Protein AF-A0A2U2RZX3-F1 (afdb_monomer_lite)

Foldseek 3Di:
DFLVVVVVVCVVCVVPQQFDDQFPPFTKGFDSVQFDDDPRDTFKGKIKGPDWDFQVSQLVNQVRNVVSCVVVVWDWPDADPPLSGQVPDDPPDFHIWTAHPVRQWIKTWHKHDDDRTIMIMIMIGGRVSVVCVVVVD

Secondary structure (DSSP, 8-state):
-BHHHHHHHHHHTHHHHTSB-SSTT--EE--GGGEEEETTEEEEEEEEESS-B-HHHHHHHHHHHHHHHHHTTPEEEEE-TTTT-TTT--TTS--EEEE-TTS-EEEEEEEEEETTEEEEEEEEEEHHHHHHHHTT-

Sequence (137 aa):
MPIDDAKAILNKNSKTLKKLSFGNGTNYSFRNRSFVERDNKLVSINIWSKQNLTLLEATNYLKNTRSHFESQNYKVVYAQENWSNPNLIMKNLPGVRFVDEDKTVLIELYPRGQGTVYNVFVTFYNYDWFIKRASGK

pLDDT: mean 94.0, std 4.49, range [61.97, 98.38]

Radius of gyration: 14.88 Å; chains: 1; bounding box: 33×37×39 Å

Structure (mmCIF, N/CA/C/O backbone):
data_AF-A0A2U2RZX3-F1
#
_entry.id   AF-A0A2U2RZX3-F1
#
loop_
_atom_site.group_PDB
_atom_site.id
_atom_site.type_symbol
_atom_site.label_atom_id
_atom_site.label_alt_id
_atom_site.label_comp_id
_atom_site.label_asym_id
_atom_site.label_entity_id
_atom_site.label_seq_id
_atom_site.pdbx_PDB_ins_code
_atom_site.Cartn_x
_atom_site.Cartn_y
_atom_site.Cartn_z
_atom_site.occupancy
_atom_site.B_iso_or_equiv
_atom_site.auth_seq_id
_atom_site.auth_comp_id
_atom_site.auth_asym_id
_atom_site.auth_atom_id
_atom_site.pdbx_PDB_model_num
ATOM 1 N N . MET A 1 1 ? -14.141 2.194 12.924 1.00 86.56 1 MET A N 1
ATOM 2 C CA . MET A 1 1 ? -14.739 3.528 12.696 1.00 86.56 1 MET A CA 1
ATOM 3 C C . MET A 1 1 ? -15.971 3.363 11.810 1.00 86.56 1 MET A C 1
ATOM 5 O O . MET A 1 1 ? -15.875 2.575 10.869 1.00 86.56 1 MET A O 1
ATOM 9 N N . PRO A 1 2 ? -17.102 4.026 12.105 1.00 94.38 2 PRO A N 1
ATOM 10 C CA . PRO A 1 2 ? -18.232 4.131 11.179 1.00 94.38 2 PRO A CA 1
ATOM 11 C C . PRO A 1 2 ? -17.800 4.691 9.821 1.00 94.38 2 PRO A C 1
ATOM 13 O O . PRO A 1 2 ? -16.910 5.540 9.745 1.00 94.38 2 PRO A O 1
ATOM 16 N N . ILE A 1 3 ? -18.395 4.207 8.733 1.00 94.19 3 ILE A N 1
ATOM 17 C CA . ILE A 1 3 ? -17.971 4.625 7.393 1.00 94.19 3 ILE A CA 1
ATOM 18 C C . ILE A 1 3 ? -18.227 6.117 7.128 1.00 94.19 3 ILE A C 1
ATOM 20 O O . ILE A 1 3 ? -17.438 6.768 6.440 1.00 94.19 3 ILE A O 1
ATOM 24 N N . ASP A 1 4 ? -19.300 6.672 7.687 1.00 95.06 4 ASP A N 1
ATOM 25 C CA . ASP A 1 4 ? -19.683 8.063 7.450 1.00 95.06 4 ASP A CA 1
ATOM 26 C C . ASP A 1 4 ? -18.719 9.039 8.124 1.00 95.06 4 ASP A C 1
ATOM 28 O O . ASP A 1 4 ? -18.336 10.037 7.511 1.00 95.06 4 ASP A O 1
ATOM 32 N N . ASP A 1 5 ? -18.200 8.686 9.302 1.00 96.00 5 ASP A N 1
ATOM 33 C CA . ASP A 1 5 ? -17.129 9.435 9.966 1.00 96.00 5 ASP A CA 1
ATOM 34 C C . ASP A 1 5 ? -15.859 9.452 9.106 1.00 96.00 5 ASP A C 1
ATOM 36 O O . ASP A 1 5 ? -15.242 10.500 8.896 1.00 96.00 5 ASP A O 1
ATOM 40 N N . ALA A 1 6 ? -15.488 8.303 8.530 1.00 94.06 6 ALA A N 1
ATOM 41 C CA . ALA A 1 6 ? -14.330 8.207 7.645 1.00 94.06 6 ALA A CA 1
ATOM 42 C C . ALA A 1 6 ? -14.503 9.072 6.382 1.00 94.06 6 ALA A C 1
ATOM 44 O O . ALA A 1 6 ? -13.588 9.805 5.986 1.00 94.06 6 ALA A O 1
ATOM 45 N N . LYS A 1 7 ? -15.694 9.044 5.768 1.00 94.00 7 LYS A N 1
ATOM 46 C CA . LYS A 1 7 ? -16.042 9.897 4.620 1.00 94.00 7 LYS A CA 1
ATOM 47 C C . LYS A 1 7 ? -16.012 11.382 4.995 1.00 94.00 7 LYS A C 1
ATOM 49 O O . LYS A 1 7 ? -15.489 12.189 4.224 1.00 94.00 7 LYS A O 1
ATOM 54 N N . ALA A 1 8 ? -16.503 11.753 6.177 1.00 94.94 8 ALA A N 1
ATOM 55 C CA . ALA A 1 8 ? -16.459 13.126 6.674 1.00 94.94 8 ALA A CA 1
ATOM 56 C C . ALA A 1 8 ? -15.013 13.629 6.839 1.00 94.94 8 ALA A C 1
ATOM 58 O O . ALA A 1 8 ? -14.693 14.739 6.400 1.00 94.94 8 ALA A O 1
ATOM 59 N N . ILE A 1 9 ? -14.113 12.793 7.373 1.00 93.44 9 ILE A N 1
ATOM 60 C CA . ILE A 1 9 ? -12.676 13.098 7.471 1.00 93.44 9 ILE A CA 1
ATOM 61 C C . ILE A 1 9 ? -12.072 13.335 6.083 1.00 93.44 9 ILE A C 1
ATOM 63 O O . ILE A 1 9 ? -11.347 14.318 5.890 1.00 93.44 9 ILE A O 1
ATOM 67 N N . LEU A 1 10 ? -12.382 12.479 5.102 1.00 92.31 10 LEU A N 1
ATOM 68 C CA . LEU A 1 10 ? -11.882 12.651 3.737 1.00 92.31 10 LEU A CA 1
ATOM 69 C C . LEU A 1 10 ? -12.394 13.947 3.100 1.00 92.31 10 LEU A C 1
ATOM 71 O O . LEU A 1 10 ? -11.618 14.662 2.466 1.00 92.31 10 LEU A O 1
ATOM 75 N N . ASN A 1 11 ? -13.672 14.277 3.285 1.00 91.81 11 ASN A N 1
ATOM 76 C CA . ASN A 1 11 ? -14.261 15.501 2.744 1.00 91.81 11 ASN A CA 1
ATOM 77 C C . ASN A 1 11 ? -13.584 16.751 3.322 1.00 91.81 11 ASN A C 1
ATOM 79 O O . ASN A 1 11 ? -13.154 17.623 2.558 1.00 91.81 11 ASN A O 1
ATOM 83 N N . LYS A 1 12 ? -13.397 16.791 4.648 1.00 94.06 12 LYS A N 1
ATOM 84 C CA . LYS A 1 12 ? -12.731 17.896 5.355 1.00 94.06 12 LYS A CA 1
ATOM 85 C C . LYS A 1 12 ? -11.281 18.095 4.899 1.00 94.06 12 LYS A C 1
ATOM 87 O O . LYS A 1 12 ? -10.831 19.227 4.765 1.00 94.06 12 LYS A O 1
ATOM 92 N N . ASN A 1 13 ? -10.568 17.007 4.600 1.00 91.50 13 ASN A N 1
ATOM 93 C CA . ASN A 1 13 ? -9.140 17.022 4.256 1.00 91.50 13 ASN A CA 1
ATOM 94 C C . ASN A 1 13 ? -8.865 16.761 2.764 1.00 91.50 13 ASN A C 1
ATOM 96 O O . ASN A 1 13 ? -7.758 16.382 2.370 1.00 91.50 13 ASN A O 1
ATOM 100 N N . SER A 1 14 ? -9.872 16.956 1.911 1.00 85.62 14 SER A N 1
ATOM 101 C CA . SER A 1 14 ? -9.857 16.451 0.534 1.00 85.62 14 SER A CA 1
ATOM 102 C C . SER A 1 14 ? -8.724 17.007 -0.333 1.00 85.62 14 SER A C 1
ATOM 104 O O . SER A 1 14 ? -8.244 16.302 -1.219 1.00 85.62 14 SER A O 1
ATOM 106 N N . LYS A 1 15 ? -8.264 18.243 -0.091 1.00 85.25 15 LYS A N 1
ATOM 107 C CA . LYS A 1 15 ? -7.145 18.846 -0.838 1.00 85.25 15 LYS A CA 1
ATOM 108 C C . LYS A 1 15 ? -5.838 18.078 -0.624 1.00 85.25 15 LYS A C 1
ATOM 110 O O . LYS A 1 15 ? -5.145 17.796 -1.599 1.00 85.25 15 LYS A O 1
ATOM 115 N N . THR A 1 16 ? -5.546 17.714 0.623 1.00 85.44 16 THR A N 1
ATOM 116 C CA . THR A 1 16 ? -4.319 17.009 1.015 1.00 85.44 16 THR A CA 1
ATOM 117 C C . THR A 1 16 ? -4.403 15.531 0.648 1.00 85.44 16 THR A C 1
ATOM 119 O O . THR A 1 16 ? -3.527 15.000 -0.026 1.00 85.44 16 THR A O 1
ATOM 122 N N . LEU A 1 17 ? -5.510 14.871 0.994 1.00 85.75 17 LEU A N 1
ATOM 123 C CA . LEU A 1 17 ? -5.648 13.422 0.815 1.00 85.75 17 LEU A CA 1
ATOM 124 C C . LEU A 1 17 ? -5.776 12.997 -0.660 1.00 85.75 17 LEU A C 1
ATOM 126 O O . LEU A 1 17 ? -5.437 11.875 -1.022 1.00 85.75 17 LEU A O 1
ATOM 130 N N . LYS A 1 18 ? -6.186 13.891 -1.570 1.00 83.06 18 LYS A N 1
ATOM 131 C CA . LYS A 1 18 ? -6.220 13.581 -3.013 1.00 83.06 18 LYS A CA 1
ATOM 132 C C . LYS A 1 18 ? -4.834 13.538 -3.678 1.00 83.06 18 LYS A C 1
ATOM 134 O O . LYS A 1 18 ? -4.770 13.161 -4.853 1.00 83.06 18 LYS A O 1
ATOM 139 N N . LYS A 1 19 ? -3.767 13.948 -2.980 1.00 85.25 19 LYS A N 1
ATOM 140 C CA . LYS A 1 19 ? -2.378 13.990 -3.470 1.00 85.25 19 LYS A CA 1
ATOM 141 C C . LYS A 1 19 ? -1.426 13.453 -2.394 1.00 85.25 19 LYS A C 1
ATOM 143 O O . LYS A 1 19 ? -0.717 14.221 -1.752 1.00 85.25 19 LYS A O 1
ATOM 148 N N . LEU A 1 20 ? -1.434 12.140 -2.186 1.00 93.38 20 LEU A N 1
ATOM 149 C CA . LEU A 1 20 ? -0.539 11.491 -1.226 1.00 93.38 20 LEU A CA 1
ATOM 150 C C . LEU A 1 20 ? 0.769 11.094 -1.907 1.00 93.38 20 LEU A C 1
ATOM 152 O O . LEU A 1 20 ? 0.761 10.636 -3.047 1.00 93.38 20 LEU A O 1
ATOM 156 N N . SER A 1 21 ? 1.881 11.240 -1.199 1.00 94.88 21 SER A N 1
ATOM 157 C CA . SER A 1 21 ? 3.199 10.795 -1.646 1.00 94.88 21 SER A CA 1
ATOM 158 C C . SER A 1 21 ? 3.802 9.916 -0.560 1.00 94.88 21 SER A C 1
ATOM 160 O O . SER A 1 21 ? 3.833 10.306 0.604 1.00 94.88 21 SER A O 1
ATOM 162 N N . PHE A 1 22 ? 4.258 8.730 -0.949 1.00 95.81 22 PHE A N 1
ATOM 163 C CA . PHE A 1 22 ? 4.951 7.781 -0.086 1.00 95.81 22 PHE A CA 1
ATOM 164 C C . PHE A 1 22 ? 6.335 7.550 -0.679 1.00 95.81 22 PHE A C 1
ATOM 166 O O . PHE A 1 22 ? 6.593 6.541 -1.329 1.00 95.81 22 PHE A O 1
ATOM 173 N N . GLY A 1 23 ? 7.200 8.551 -0.542 1.00 93.62 23 GLY A N 1
ATOM 174 C CA . GLY A 1 23 ? 8.536 8.547 -1.127 1.00 93.62 23 GLY A CA 1
ATOM 175 C C . GLY A 1 23 ? 8.626 9.276 -2.467 1.00 93.62 23 GLY A C 1
ATOM 176 O O . GLY A 1 23 ? 7.626 9.578 -3.126 1.00 93.62 23 GLY A O 1
ATOM 177 N N . ASN A 1 24 ? 9.865 9.580 -2.854 1.00 92.69 24 ASN A N 1
ATOM 178 C CA . ASN A 1 24 ? 10.164 10.464 -3.974 1.00 92.69 24 ASN A CA 1
ATOM 179 C C . ASN A 1 24 ? 9.525 9.980 -5.290 1.00 92.69 24 ASN A C 1
ATOM 181 O O . ASN A 1 24 ? 9.538 8.789 -5.603 1.00 92.69 24 ASN A O 1
ATOM 185 N N . GLY A 1 25 ? 8.956 10.909 -6.059 1.00 93.31 25 GLY A N 1
ATOM 186 C CA . GLY A 1 25 ? 8.336 10.629 -7.358 1.00 93.31 25 GLY A CA 1
ATOM 187 C C . GLY A 1 25 ? 7.015 9.848 -7.315 1.00 93.31 25 GLY A C 1
ATOM 188 O O . GLY A 1 25 ? 6.454 9.571 -8.374 1.00 93.31 25 GLY A O 1
ATOM 189 N N . THR A 1 26 ? 6.490 9.508 -6.130 1.00 96.69 26 THR A N 1
ATOM 190 C CA . THR A 1 26 ? 5.224 8.769 -5.998 1.00 96.69 26 THR A CA 1
ATOM 191 C C . THR A 1 26 ? 4.025 9.694 -5.801 1.00 96.69 26 THR A C 1
ATOM 193 O O . THR A 1 26 ? 4.119 10.727 -5.133 1.00 96.69 26 THR A O 1
ATOM 196 N N . ASN A 1 27 ? 2.882 9.315 -6.379 1.00 96.06 27 ASN A N 1
ATOM 197 C CA . ASN A 1 27 ? 1.629 10.057 -6.262 1.00 96.06 27 ASN A CA 1
ATOM 198 C C . ASN A 1 27 ? 0.429 9.104 -6.233 1.00 96.06 27 ASN A C 1
ATOM 200 O O . ASN A 1 27 ? 0.125 8.438 -7.227 1.00 96.06 27 ASN A O 1
ATOM 204 N N . TYR A 1 28 ? -0.276 9.073 -5.109 1.00 96.56 28 TYR A N 1
ATOM 205 C CA . TYR A 1 28 ? -1.429 8.220 -4.853 1.00 96.56 28 TYR A CA 1
ATOM 206 C C . TYR A 1 28 ? -2.699 9.048 -4.658 1.00 96.56 28 TYR A C 1
ATOM 208 O O . TYR A 1 28 ? -2.674 10.178 -4.159 1.00 96.56 28 TYR A O 1
ATOM 216 N N . SER A 1 29 ? -3.841 8.473 -5.040 1.00 92.25 29 SER A N 1
ATOM 217 C CA . SER A 1 29 ? -5.142 9.132 -4.923 1.00 92.25 29 SER A CA 1
ATOM 218 C C . SER A 1 29 ? -6.017 8.464 -3.865 1.00 92.25 29 SER A C 1
ATOM 220 O O . SER A 1 29 ? -6.500 7.353 -4.078 1.00 92.25 29 SER A O 1
ATOM 222 N N . PHE A 1 30 ? -6.294 9.175 -2.768 1.00 94.31 30 PHE A N 1
ATOM 223 C CA . PHE A 1 30 ? -7.344 8.799 -1.822 1.00 94.31 30 PHE A CA 1
ATOM 224 C C . PHE A 1 30 ? -8.669 9.468 -2.223 1.00 94.31 30 PHE A C 1
ATOM 226 O O . PHE A 1 30 ? -8.762 10.694 -2.348 1.00 94.31 30 PHE A O 1
ATOM 233 N N . ARG A 1 31 ? -9.700 8.657 -2.485 1.00 92.44 31 ARG A N 1
ATOM 234 C CA . ARG A 1 31 ? -11.055 9.095 -2.860 1.00 92.44 31 ARG A CA 1
ATOM 235 C C . ARG A 1 31 ? -12.105 8.300 -2.082 1.00 92.44 31 ARG A C 1
ATOM 237 O O . ARG A 1 31 ? -11.775 7.290 -1.482 1.00 92.44 31 ARG A O 1
ATOM 244 N N . ASN A 1 32 ? -13.384 8.678 -2.175 1.00 91.88 32 ASN A N 1
ATOM 245 C CA . ASN A 1 32 ? -14.472 7.913 -1.540 1.00 91.88 32 ASN A CA 1
ATOM 246 C C . ASN A 1 32 ? -14.453 6.424 -1.926 1.00 91.88 32 ASN A C 1
ATOM 248 O O . ASN A 1 32 ? -14.653 5.569 -1.075 1.00 91.88 32 ASN A O 1
ATOM 252 N N . ARG A 1 33 ? -14.127 6.106 -3.188 1.00 92.25 33 ARG A N 1
ATOM 253 C CA . ARG A 1 33 ? -14.019 4.717 -3.675 1.00 92.25 33 ARG A CA 1
ATOM 254 C C . ARG A 1 33 ? -12.832 3.927 -3.102 1.00 92.25 33 ARG A C 1
ATOM 256 O O . ARG A 1 33 ? -12.690 2.753 -3.407 1.00 92.25 33 ARG A O 1
ATOM 263 N N . SER A 1 34 ? -11.947 4.579 -2.351 1.00 95.38 34 SER A N 1
ATOM 264 C CA . SER A 1 34 ? -10.844 3.918 -1.657 1.00 95.38 34 SER A CA 1
ATOM 265 C C . SER A 1 34 ? -11.302 3.230 -0.379 1.00 95.38 34 SER A C 1
ATOM 267 O O . SER A 1 34 ? -10.613 2.338 0.098 1.00 95.38 34 SER A O 1
ATOM 269 N N . PHE A 1 35 ? -12.433 3.635 0.200 1.00 96.12 35 PHE A N 1
ATOM 270 C CA . PHE A 1 35 ? -12.943 2.982 1.394 1.00 96.12 35 PHE A CA 1
ATOM 271 C C . PHE A 1 35 ? -13.517 1.604 1.067 1.00 96.12 35 PHE A C 1
ATOM 273 O O . PHE A 1 35 ? -14.281 1.448 0.116 1.00 96.12 35 PHE A O 1
ATOM 280 N N . VAL A 1 36 ? -13.181 0.623 1.898 1.00 94.25 36 VAL A N 1
ATOM 281 C CA . VAL A 1 36 ? -13.798 -0.701 1.904 1.00 94.25 36 VAL A CA 1
ATOM 282 C C . VAL A 1 36 ? -14.631 -0.818 3.171 1.00 94.25 36 VAL A C 1
ATOM 284 O O . VAL A 1 36 ? -14.127 -0.671 4.286 1.00 94.25 36 VAL A O 1
ATOM 287 N N . GLU A 1 37 ? -15.918 -1.072 2.979 1.00 93.06 37 GLU A N 1
ATOM 288 C CA . GLU A 1 37 ? -16.931 -1.081 4.027 1.00 93.06 37 GLU A CA 1
ATOM 289 C C . GLU A 1 37 ? -17.470 -2.497 4.264 1.00 93.06 37 GLU A C 1
ATOM 291 O O . GLU A 1 37 ? -17.691 -3.260 3.319 1.00 93.06 37 GLU A O 1
ATOM 296 N N . ARG A 1 38 ? -17.688 -2.839 5.538 1.00 90.06 38 ARG A N 1
ATOM 297 C CA . ARG A 1 38 ? -18.441 -4.018 5.993 1.00 90.06 38 ARG A CA 1
ATOM 298 C C . ARG A 1 38 ? -19.248 -3.632 7.225 1.00 90.06 38 ARG A C 1
ATOM 300 O O . ARG A 1 38 ? -18.696 -3.001 8.121 1.00 90.06 38 ARG A O 1
ATOM 307 N N . ASP A 1 39 ? -20.527 -3.993 7.260 1.00 90.88 39 ASP A N 1
ATOM 308 C CA . ASP A 1 39 ? -21.429 -3.739 8.395 1.00 90.88 39 ASP A CA 1
ATOM 309 C C . ASP A 1 39 ? -21.383 -2.277 8.885 1.00 90.88 39 ASP A C 1
ATOM 311 O O . ASP A 1 39 ? -21.215 -1.998 10.075 1.00 90.88 39 ASP A O 1
ATOM 315 N N . ASN A 1 40 ? -21.449 -1.330 7.940 1.00 92.88 40 ASN A N 1
ATOM 316 C CA . ASN A 1 40 ? -21.354 0.122 8.154 1.00 92.88 40 ASN A CA 1
ATOM 317 C C . ASN A 1 40 ? -20.050 0.607 8.818 1.00 92.88 40 ASN A C 1
ATOM 319 O O . ASN A 1 40 ? -19.961 1.736 9.313 1.00 92.88 40 ASN A O 1
ATOM 323 N N . LYS A 1 41 ? -19.004 -0.226 8.821 1.00 92.00 41 LYS A N 1
ATOM 324 C CA . LYS A 1 41 ? -17.685 0.081 9.379 1.00 92.00 41 LYS A CA 1
ATOM 325 C C . LYS A 1 41 ? -16.614 0.062 8.296 1.00 92.00 41 LYS A C 1
ATOM 327 O O . LYS A 1 41 ? -16.599 -0.786 7.404 1.00 92.00 41 LYS A O 1
ATOM 332 N N . LEU A 1 42 ? -15.670 0.990 8.419 1.00 93.75 42 LEU A N 1
ATOM 333 C CA . LEU A 1 42 ? -14.443 0.984 7.635 1.00 93.75 42 LEU A CA 1
ATOM 334 C C . LEU A 1 42 ? -13.563 -0.199 8.062 1.00 93.75 42 LEU A C 1
ATOM 336 O O . LEU A 1 42 ? -13.177 -0.281 9.229 1.00 93.75 42 LEU A O 1
ATOM 340 N N . VAL A 1 43 ? -13.220 -1.069 7.111 1.00 92.25 43 VAL A N 1
ATOM 341 C CA . VAL A 1 43 ? -12.337 -2.229 7.340 1.00 92.25 43 VAL A CA 1
ATOM 342 C C . VAL A 1 43 ? -10.975 -2.085 6.671 1.00 92.25 43 VAL A C 1
ATOM 344 O O . VAL A 1 43 ? -9.966 -2.513 7.233 1.00 92.25 43 VAL A O 1
ATOM 347 N N . SER A 1 44 ? -10.916 -1.441 5.505 1.00 95.44 44 SER A N 1
ATOM 348 C CA . SER A 1 44 ? -9.648 -1.076 4.878 1.00 95.44 44 SER A CA 1
ATOM 349 C C . SER A 1 44 ? -9.774 0.134 3.961 1.00 95.44 44 SER A C 1
ATOM 351 O O . SER A 1 44 ? -10.866 0.522 3.543 1.00 95.44 44 SER A O 1
ATOM 353 N N . ILE A 1 45 ? -8.634 0.745 3.655 1.00 97.06 45 ILE A N 1
ATOM 354 C CA . ILE A 1 45 ? -8.502 1.827 2.681 1.00 97.06 45 ILE A CA 1
ATOM 355 C C . ILE A 1 45 ? -7.577 1.336 1.575 1.00 97.06 45 ILE A C 1
ATOM 357 O O . ILE A 1 45 ? -6.417 1.050 1.841 1.00 97.06 45 ILE A O 1
ATOM 361 N N . ASN A 1 46 ? -8.061 1.268 0.340 1.00 96.81 46 ASN A N 1
ATOM 362 C CA . ASN A 1 46 ? -7.269 0.925 -0.835 1.00 96.81 46 ASN A CA 1
ATOM 363 C C . ASN A 1 46 ? -7.059 2.163 -1.717 1.00 96.81 46 ASN A C 1
ATOM 365 O O . ASN A 1 46 ? -8.008 2.703 -2.290 1.00 96.81 46 ASN A O 1
ATOM 369 N N . ILE A 1 47 ? -5.817 2.616 -1.839 1.00 97.06 47 ILE A N 1
ATOM 370 C CA . ILE A 1 47 ? -5.435 3.700 -2.745 1.00 97.06 47 ILE A CA 1
ATOM 371 C C . ILE A 1 47 ? -4.551 3.164 -3.865 1.00 97.06 47 ILE A C 1
ATOM 373 O O . ILE A 1 47 ? -3.909 2.128 -3.727 1.00 97.06 47 ILE A O 1
ATOM 377 N N . TRP A 1 48 ? -4.494 3.886 -4.977 1.00 96.00 48 TRP A N 1
ATOM 378 C CA . TRP A 1 48 ? -3.664 3.518 -6.122 1.00 96.00 48 TRP A CA 1
ATOM 379 C C . TRP A 1 48 ? -2.993 4.744 -6.733 1.00 96.00 48 TRP A C 1
ATOM 381 O O . TRP A 1 48 ? -3.371 5.890 -6.445 1.00 96.00 48 TRP A O 1
ATOM 391 N N . SER A 1 49 ? -1.975 4.488 -7.553 1.00 96.75 49 SER A N 1
ATOM 392 C CA . SER A 1 49 ? -1.255 5.496 -8.323 1.00 96.75 49 SER A CA 1
ATOM 393 C C . SER A 1 49 ? -2.233 6.398 -9.068 1.00 96.75 49 SER A C 1
ATOM 395 O O . SER A 1 49 ? -3.195 5.948 -9.689 1.00 96.75 49 SER A O 1
ATOM 397 N N . LYS A 1 50 ? -2.022 7.709 -8.981 1.00 94.50 50 LYS A N 1
ATOM 398 C CA . LYS A 1 50 ? -2.949 8.685 -9.562 1.00 94.50 50 LYS A CA 1
ATOM 399 C C . LYS A 1 50 ? -3.002 8.595 -11.092 1.00 94.50 50 LYS A C 1
ATOM 401 O O . LYS A 1 50 ? -4.046 8.895 -11.672 1.00 94.50 50 LYS A O 1
ATOM 406 N N . GLN A 1 51 ? -1.895 8.196 -11.709 1.00 94.19 51 GLN A N 1
ATOM 407 C CA . GLN A 1 51 ? -1.770 7.960 -13.138 1.00 94.19 51 GLN A CA 1
ATOM 408 C C . GLN A 1 51 ? -1.418 6.502 -13.438 1.00 94.19 51 GLN A C 1
ATOM 410 O O . GLN A 1 51 ? -0.927 5.773 -12.574 1.00 94.19 51 GLN A O 1
ATOM 415 N N . ASN A 1 52 ? -1.637 6.129 -14.695 1.00 96.56 52 ASN A N 1
ATOM 416 C CA . ASN A 1 52 ? -1.058 4.936 -15.286 1.00 96.56 52 ASN A CA 1
ATOM 417 C C . ASN A 1 52 ? 0.463 5.084 -15.358 1.00 96.56 52 ASN A C 1
ATOM 419 O O . ASN A 1 52 ? 0.968 6.166 -15.653 1.00 96.56 52 ASN A O 1
ATOM 423 N N . LEU A 1 53 ? 1.161 3.991 -15.091 1.00 97.44 53 LEU A N 1
ATOM 424 C CA . LEU A 1 53 ? 2.612 3.922 -15.030 1.00 97.44 53 LEU A CA 1
ATOM 425 C C . LEU A 1 53 ? 3.122 2.972 -16.112 1.00 97.44 53 LEU A C 1
ATOM 427 O O . LEU A 1 53 ? 2.477 1.970 -16.430 1.00 97.44 53 LEU A O 1
ATOM 431 N N . THR A 1 54 ? 4.306 3.260 -16.635 1.00 97.81 54 THR A N 1
ATOM 432 C CA . THR A 1 54 ? 5.133 2.288 -17.357 1.00 97.81 54 THR A CA 1
ATOM 433 C C . THR A 1 54 ? 5.691 1.237 -16.391 1.00 97.81 54 THR A C 1
ATOM 435 O O . THR A 1 54 ? 5.640 1.396 -15.168 1.00 97.81 54 THR A O 1
ATOM 438 N N . LEU A 1 55 ? 6.276 0.160 -16.924 1.00 97.19 55 LEU A N 1
ATOM 439 C CA . LEU A 1 55 ? 6.919 -0.874 -16.104 1.00 97.19 55 LEU A CA 1
ATOM 440 C C . LEU A 1 55 ? 8.019 -0.291 -15.197 1.00 97.19 55 LEU A C 1
ATOM 442 O O . LEU A 1 55 ? 8.103 -0.638 -14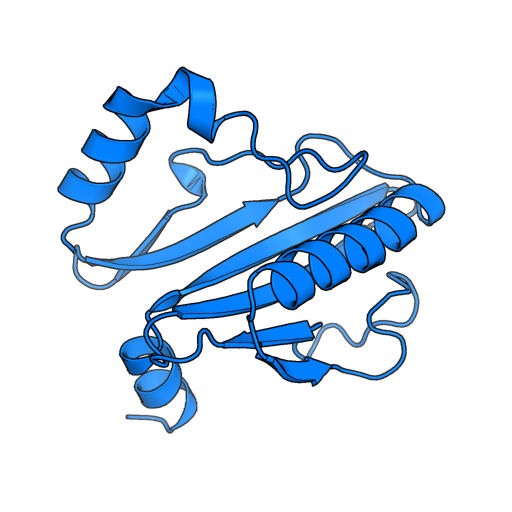.016 1.00 97.19 55 LEU A O 1
ATOM 446 N N . LEU A 1 56 ? 8.848 0.604 -15.744 1.00 97.06 56 LEU A N 1
ATOM 447 C CA . LEU A 1 56 ? 9.947 1.236 -15.013 1.00 97.06 56 LEU A CA 1
ATOM 448 C C . LEU A 1 56 ? 9.420 2.144 -13.897 1.00 97.06 56 LEU A C 1
ATOM 450 O O . LEU A 1 56 ? 9.885 2.065 -12.762 1.00 97.06 56 LEU A O 1
ATOM 454 N N . GLU A 1 57 ? 8.414 2.967 -14.193 1.00 97.75 57 GLU A N 1
ATOM 455 C CA . GLU A 1 57 ? 7.795 3.836 -13.191 1.00 97.75 57 GLU A CA 1
ATOM 456 C C . GLU A 1 57 ? 7.118 3.026 -12.085 1.00 97.75 57 GLU A C 1
ATOM 458 O O . GLU A 1 57 ? 7.314 3.331 -10.914 1.00 97.75 57 GLU A O 1
ATOM 463 N N . ALA A 1 58 ? 6.387 1.960 -12.421 1.00 97.81 58 ALA A N 1
ATOM 464 C CA . ALA A 1 58 ? 5.767 1.089 -11.425 1.00 97.81 58 ALA A CA 1
ATOM 465 C C . ALA A 1 58 ? 6.810 0.391 -10.538 1.00 97.81 58 ALA A C 1
ATOM 467 O O . ALA A 1 58 ? 6.646 0.344 -9.320 1.00 97.81 58 ALA A O 1
ATOM 468 N N . THR A 1 59 ? 7.915 -0.077 -11.125 1.00 97.56 59 THR A N 1
ATOM 469 C CA . THR A 1 59 ? 9.057 -0.641 -10.383 1.00 97.56 59 THR A CA 1
ATOM 470 C C . THR A 1 59 ? 9.633 0.373 -9.393 1.00 97.56 59 THR A C 1
ATOM 472 O O . THR A 1 59 ? 9.874 0.052 -8.227 1.00 97.56 59 THR A O 1
ATOM 475 N N . ASN A 1 60 ? 9.815 1.618 -9.835 1.00 98.12 60 ASN A N 1
ATOM 476 C CA . ASN A 1 60 ? 10.323 2.694 -8.988 1.00 98.12 60 ASN A CA 1
ATOM 477 C C . ASN A 1 60 ? 9.319 3.087 -7.898 1.00 98.12 60 ASN A C 1
ATOM 479 O O . ASN A 1 60 ? 9.720 3.294 -6.757 1.00 98.12 60 ASN A O 1
ATOM 483 N N . TYR A 1 61 ? 8.019 3.124 -8.207 1.00 98.06 61 TYR A N 1
ATOM 484 C CA . TYR A 1 61 ? 6.963 3.374 -7.222 1.00 98.06 61 TYR A CA 1
ATOM 485 C C . TYR A 1 61 ? 6.995 2.334 -6.104 1.00 98.06 61 TYR A C 1
ATOM 487 O O . TYR A 1 61 ? 6.979 2.703 -4.933 1.00 98.06 61 TYR A O 1
ATOM 495 N N . LEU A 1 62 ? 7.102 1.046 -6.448 1.00 98.12 62 LEU A N 1
ATOM 496 C CA . LEU A 1 62 ? 7.178 -0.034 -5.462 1.00 98.12 62 LEU A CA 1
ATOM 497 C C . LEU A 1 62 ? 8.389 0.140 -4.538 1.00 98.12 62 LEU A C 1
ATOM 499 O O . LEU A 1 62 ? 8.247 0.076 -3.317 1.00 98.12 62 LEU A O 1
ATOM 503 N N . LYS A 1 63 ? 9.573 0.399 -5.104 1.00 98.25 63 LYS A N 1
ATOM 504 C CA . LYS A 1 63 ? 10.806 0.597 -4.328 1.00 98.25 63 LYS A CA 1
ATOM 505 C C . LYS A 1 63 ? 10.720 1.825 -3.423 1.00 98.25 63 LYS A C 1
ATOM 507 O O . LYS A 1 63 ? 10.942 1.708 -2.223 1.00 98.25 63 LYS A O 1
ATOM 512 N N . ASN A 1 64 ? 10.323 2.970 -3.971 1.00 98.38 64 ASN A N 1
ATOM 513 C CA . ASN A 1 64 ? 10.278 4.231 -3.232 1.00 98.38 64 ASN A CA 1
ATOM 514 C C . ASN A 1 64 ? 9.218 4.207 -2.125 1.00 98.38 64 ASN A C 1
ATOM 516 O O . ASN A 1 64 ? 9.469 4.703 -1.028 1.00 98.38 64 ASN A O 1
ATOM 520 N N . THR A 1 65 ? 8.060 3.592 -2.381 1.00 98.31 65 THR A N 1
ATOM 521 C CA . THR A 1 65 ? 7.007 3.433 -1.370 1.00 98.31 65 THR A CA 1
ATOM 522 C C . THR A 1 65 ? 7.387 2.459 -0.273 1.00 98.31 65 THR A C 1
ATOM 524 O O . THR A 1 65 ? 7.136 2.752 0.893 1.00 98.31 65 THR A O 1
ATOM 527 N N . ARG A 1 66 ? 8.067 1.357 -0.602 1.00 98.19 66 ARG A N 1
ATOM 528 C CA . ARG A 1 66 ? 8.639 0.476 0.417 1.00 98.19 66 ARG A CA 1
ATOM 529 C C . ARG A 1 66 ? 9.635 1.222 1.309 1.00 98.19 66 ARG A C 1
ATOM 531 O O . ARG A 1 66 ? 9.458 1.222 2.523 1.00 98.19 66 ARG A O 1
ATOM 538 N N . SER A 1 67 ? 10.630 1.885 0.717 1.00 97.88 67 SER A N 1
ATOM 539 C CA . SER A 1 67 ? 11.655 2.610 1.477 1.00 97.88 67 SER A CA 1
ATOM 540 C C . SER A 1 67 ? 11.068 3.730 2.337 1.00 97.88 67 SER A C 1
ATOM 542 O O . SER A 1 67 ? 11.573 3.995 3.423 1.00 97.88 67 SER A O 1
ATOM 544 N N . HIS A 1 68 ? 9.986 4.373 1.885 1.00 98.12 68 HIS A N 1
ATOM 545 C CA . HIS A 1 68 ? 9.261 5.350 2.691 1.00 98.12 68 HIS A CA 1
ATOM 546 C C . HIS A 1 68 ? 8.636 4.723 3.941 1.00 98.12 68 HIS A C 1
ATOM 548 O O . HIS A 1 68 ? 8.799 5.266 5.024 1.00 98.12 68 HIS A O 1
ATOM 554 N N . PHE A 1 69 ? 7.941 3.589 3.828 1.00 97.88 69 PHE A N 1
ATOM 555 C CA . PHE A 1 69 ? 7.353 2.951 5.009 1.00 97.88 69 PHE A CA 1
ATOM 556 C C . PHE A 1 69 ? 8.422 2.434 5.976 1.00 97.88 69 PHE A C 1
ATOM 558 O O . PHE A 1 69 ? 8.306 2.655 7.180 1.00 97.88 69 PHE A O 1
ATOM 565 N N . GLU A 1 70 ? 9.495 1.832 5.461 1.00 96.81 70 GLU A N 1
ATOM 566 C CA . GLU A 1 70 ? 10.628 1.390 6.284 1.00 96.81 70 GLU A CA 1
ATOM 567 C C . GLU A 1 70 ? 11.277 2.569 7.038 1.00 96.81 70 GLU A C 1
ATOM 569 O O . GLU A 1 70 ? 11.594 2.433 8.217 1.00 96.81 70 GLU A O 1
ATOM 574 N N . SER A 1 71 ? 11.397 3.755 6.422 1.00 97.00 71 SER A N 1
ATOM 575 C CA . SER A 1 71 ? 11.930 4.951 7.102 1.00 97.00 71 SER A CA 1
ATOM 576 C C . SER A 1 71 ? 10.980 5.568 8.135 1.00 97.00 71 SER A C 1
ATOM 578 O O . SER A 1 71 ? 11.400 6.411 8.922 1.00 97.00 71 SER A O 1
ATOM 580 N N . GLN A 1 72 ? 9.708 5.165 8.137 1.00 96.00 72 GLN A N 1
ATOM 581 C CA . GLN A 1 72 ? 8.714 5.514 9.156 1.00 96.00 72 GLN A CA 1
ATOM 582 C C . GLN A 1 72 ? 8.556 4.397 10.207 1.00 96.00 72 GLN A C 1
ATOM 584 O O . GLN A 1 72 ? 7.521 4.316 10.862 1.00 96.00 72 GLN A O 1
ATOM 589 N N . ASN A 1 73 ? 9.564 3.526 10.354 1.00 96.12 73 A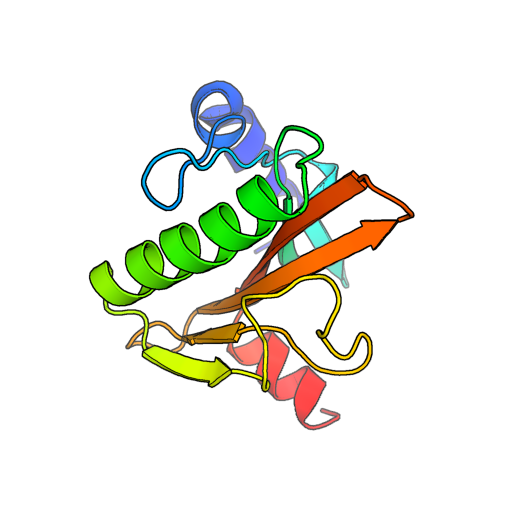SN A N 1
ATOM 590 C CA . ASN A 1 73 ? 9.615 2.404 11.302 1.00 96.12 73 ASN A CA 1
ATOM 591 C C . ASN A 1 73 ? 8.571 1.296 11.077 1.00 96.12 73 ASN A C 1
ATOM 593 O O . ASN A 1 73 ? 8.383 0.435 11.939 1.00 96.12 73 ASN A O 1
ATOM 597 N N . TYR A 1 74 ? 7.923 1.245 9.909 1.00 97.50 74 TYR A N 1
ATOM 598 C CA . TYR A 1 74 ? 7.093 0.093 9.566 1.00 97.50 74 TYR A CA 1
ATOM 599 C C . TYR A 1 74 ? 7.973 -1.118 9.252 1.00 97.50 74 TYR A C 1
ATOM 601 O O . TYR A 1 74 ? 8.871 -1.065 8.408 1.00 97.50 74 TYR A O 1
ATOM 609 N N . LYS A 1 75 ? 7.681 -2.249 9.895 1.00 97.50 75 LYS A N 1
ATOM 610 C CA . LYS 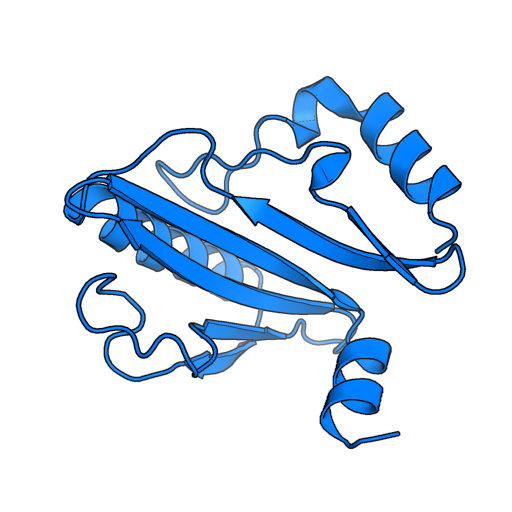A 1 75 ? 8.439 -3.494 9.740 1.00 97.50 75 LYS A CA 1
ATOM 611 C C . LYS A 1 75 ? 7.856 -4.329 8.613 1.00 97.50 75 LYS A C 1
ATOM 613 O O . LYS A 1 75 ? 6.661 -4.625 8.616 1.00 97.50 75 LYS A O 1
ATOM 618 N N . VAL A 1 76 ? 8.697 -4.758 7.673 1.00 97.62 76 VAL A N 1
ATOM 619 C CA . VAL A 1 76 ? 8.306 -5.732 6.646 1.00 97.62 76 VAL A CA 1
ATOM 620 C C . VAL A 1 76 ? 8.077 -7.086 7.310 1.00 97.62 76 VAL A C 1
ATOM 622 O O . VAL A 1 76 ? 8.990 -7.654 7.901 1.00 97.62 76 VAL A O 1
ATOM 625 N N . VAL A 1 77 ? 6.861 -7.614 7.189 1.00 96.69 77 VAL A N 1
ATOM 626 C CA . VAL A 1 77 ? 6.483 -8.938 7.722 1.00 96.69 77 VAL A CA 1
ATOM 627 C C . VAL A 1 77 ? 6.322 -9.983 6.627 1.00 96.69 77 VAL A C 1
ATOM 629 O O . VAL A 1 77 ? 6.291 -11.177 6.904 1.00 96.69 77 VAL A O 1
ATOM 632 N N . TYR A 1 78 ? 6.202 -9.540 5.378 1.00 97.12 78 TYR A N 1
ATOM 633 C CA . TYR A 1 78 ? 6.130 -10.410 4.216 1.00 97.12 78 TYR A CA 1
ATOM 634 C C . TYR A 1 78 ? 6.544 -9.636 2.966 1.00 97.12 78 TYR A C 1
ATOM 636 O O . TYR A 1 78 ? 6.141 -8.490 2.778 1.00 97.12 78 TYR A O 1
ATOM 644 N N . ALA A 1 79 ? 7.296 -10.272 2.079 1.00 97.25 79 ALA A N 1
ATOM 645 C CA . ALA A 1 79 ? 7.526 -9.796 0.724 1.00 97.25 79 ALA A CA 1
ATOM 646 C C . ALA A 1 79 ? 7.633 -11.019 -0.179 1.00 97.25 79 ALA A C 1
ATOM 648 O O . ALA A 1 79 ? 8.453 -11.898 0.087 1.00 97.25 79 ALA A O 1
ATOM 649 N N . GLN A 1 80 ? 6.811 -11.088 -1.224 1.00 96.00 80 GLN A N 1
ATOM 650 C CA . GLN A 1 80 ? 6.965 -12.160 -2.201 1.00 96.00 80 GLN A CA 1
ATOM 651 C C . GLN A 1 80 ? 8.237 -11.969 -3.042 1.00 96.00 80 GLN A C 1
ATOM 653 O O . GLN A 1 80 ? 8.792 -10.868 -3.140 1.00 96.00 80 GLN A O 1
ATOM 658 N N . GLU A 1 81 ? 8.697 -13.044 -3.678 1.00 95.06 81 GLU A N 1
ATOM 659 C CA . GLU A 1 81 ? 9.776 -12.960 -4.658 1.00 95.06 81 GLU A CA 1
ATOM 660 C C . GLU A 1 81 ? 9.387 -12.010 -5.801 1.00 95.06 81 GLU A C 1
ATOM 662 O O . GLU A 1 81 ? 8.219 -11.905 -6.172 1.00 95.06 81 GLU A O 1
ATOM 667 N N . ASN A 1 82 ? 10.357 -11.273 -6.345 1.00 94.56 82 ASN A N 1
ATOM 668 C CA . ASN A 1 82 ? 10.129 -10.307 -7.422 1.00 94.56 82 ASN A CA 1
ATOM 669 C C . ASN A 1 82 ? 9.068 -9.230 -7.113 1.00 94.56 82 ASN A C 1
ATOM 671 O O . ASN A 1 82 ? 8.550 -8.608 -8.037 1.00 94.56 82 ASN A O 1
ATOM 675 N N . TRP A 1 83 ? 8.788 -8.937 -5.835 1.00 95.69 83 TRP A N 1
ATOM 676 C CA . TRP A 1 83 ? 7.781 -7.952 -5.402 1.00 95.69 83 TRP A CA 1
ATOM 677 C C . TRP A 1 83 ? 7.885 -6.576 -6.080 1.00 95.69 83 TRP A C 1
ATOM 679 O O . TRP A 1 83 ? 6.891 -5.859 -6.162 1.00 95.69 83 TRP A O 1
ATOM 689 N N . SER A 1 84 ? 9.084 -6.190 -6.533 1.00 95.50 84 SER A N 1
ATOM 690 C CA . SER A 1 84 ? 9.340 -4.909 -7.202 1.00 95.50 84 SER A CA 1
ATOM 691 C C . SER A 1 84 ? 9.203 -4.959 -8.725 1.00 95.50 84 SER A C 1
ATOM 693 O O . SER A 1 84 ? 9.276 -3.910 -9.354 1.00 95.50 84 SER A O 1
ATOM 695 N N . ASN A 1 85 ? 8.997 -6.136 -9.323 1.00 95.06 85 ASN A N 1
ATOM 696 C CA . ASN A 1 85 ? 8.807 -6.311 -10.758 1.00 95.06 85 ASN A CA 1
ATOM 697 C C . ASN A 1 85 ? 7.340 -6.677 -11.061 1.00 95.06 85 ASN A C 1
ATOM 699 O O . ASN A 1 85 ? 6.947 -7.835 -10.892 1.00 95.06 85 ASN A O 1
ATOM 703 N N . PRO A 1 86 ? 6.531 -5.727 -11.566 1.00 94.44 86 PRO A N 1
ATOM 704 C CA . PRO A 1 86 ? 5.124 -5.961 -11.887 1.00 94.44 86 PRO A CA 1
ATOM 705 C C . PRO A 1 86 ? 4.833 -7.129 -12.842 1.00 94.44 86 PRO A C 1
ATOM 707 O O . PRO A 1 86 ? 3.717 -7.642 -12.819 1.00 94.44 86 PRO A O 1
ATOM 710 N N . ASN A 1 87 ? 5.799 -7.549 -13.668 1.00 93.81 87 ASN A N 1
ATOM 711 C CA . ASN A 1 87 ? 5.615 -8.645 -14.628 1.00 93.81 87 ASN A CA 1
ATOM 712 C C . ASN A 1 87 ? 5.828 -10.033 -14.038 1.00 93.81 87 ASN A C 1
ATOM 714 O O . ASN A 1 87 ? 5.339 -11.010 -14.596 1.00 93.81 87 ASN A O 1
ATOM 718 N N . LEU A 1 88 ? 6.572 -10.121 -12.938 1.00 93.50 88 LEU A N 1
ATOM 719 C CA . LEU A 1 88 ? 6.952 -11.393 -12.327 1.00 93.50 88 LEU A CA 1
ATOM 720 C C . LEU A 1 88 ? 6.168 -11.680 -11.046 1.00 93.50 88 LEU A C 1
ATOM 722 O O . LEU A 1 88 ? 6.313 -12.751 -10.465 1.00 93.50 88 LEU A O 1
ATOM 726 N N . ILE A 1 89 ? 5.344 -10.730 -10.601 1.00 92.50 89 ILE A N 1
ATOM 727 C CA . ILE A 1 89 ? 4.589 -10.870 -9.366 1.00 92.50 89 ILE A CA 1
ATOM 728 C C . ILE A 1 89 ? 3.474 -11.915 -9.507 1.00 92.50 89 ILE A C 1
ATOM 730 O O . ILE A 1 89 ? 2.693 -11.915 -10.466 1.00 92.50 89 ILE A O 1
ATOM 734 N N . MET A 1 90 ? 3.352 -12.790 -8.514 1.00 91.44 90 MET A N 1
ATOM 735 C CA . MET A 1 90 ? 2.285 -13.779 -8.462 1.00 91.44 90 MET A CA 1
ATOM 736 C C . MET A 1 90 ? 0.988 -13.119 -7.988 1.00 91.44 90 MET A C 1
ATOM 738 O O . MET A 1 90 ? 0.878 -12.666 -6.850 1.00 91.44 90 MET A O 1
ATOM 742 N N . LYS A 1 91 ? -0.024 -13.082 -8.864 1.00 86.1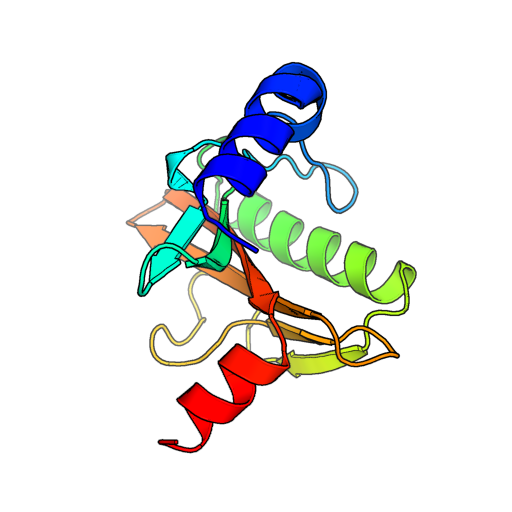9 91 LYS A N 1
ATOM 743 C CA . LYS A 1 91 ? -1.308 -12.391 -8.619 1.00 86.19 91 LYS A CA 1
ATOM 744 C C . LYS A 1 91 ? -2.121 -12.961 -7.451 1.00 86.19 91 LYS A C 1
ATOM 746 O O . LYS A 1 91 ? -2.990 -12.271 -6.928 1.00 86.19 91 LYS A O 1
ATOM 751 N N . ASN A 1 92 ? -1.889 -14.220 -7.088 1.00 89.06 92 ASN A N 1
ATOM 752 C CA . ASN A 1 92 ? -2.556 -14.910 -5.984 1.00 89.06 92 ASN A CA 1
ATOM 753 C C . ASN A 1 92 ? -1.829 -14.743 -4.640 1.00 89.06 92 ASN A C 1
ATOM 755 O O . ASN A 1 92 ? -2.343 -15.210 -3.626 1.00 89.06 92 ASN A O 1
ATOM 759 N N . LEU A 1 93 ? -0.660 -14.097 -4.624 1.00 91.88 93 LEU A N 1
ATOM 760 C CA . LEU A 1 93 ? 0.101 -13.822 -3.412 1.00 91.88 93 LEU A CA 1
ATOM 761 C C . LEU A 1 93 ? 0.049 -12.327 -3.061 1.00 91.88 93 LEU A C 1
ATOM 763 O O . LEU A 1 93 ? -0.049 -11.485 -3.957 1.00 91.88 93 LEU A O 1
ATOM 767 N N . PRO A 1 94 ? 0.141 -11.971 -1.768 1.00 93.00 94 PRO A N 1
ATOM 768 C CA . PRO A 1 94 ? 0.300 -10.580 -1.350 1.00 93.00 94 PRO A CA 1
ATOM 769 C C . PRO A 1 94 ? 1.582 -9.981 -1.932 1.00 93.00 94 PRO A C 1
ATOM 771 O O . PRO A 1 94 ? 2.544 -10.707 -2.141 1.00 93.00 94 PRO A O 1
ATOM 774 N N . GLY A 1 95 ? 1.649 -8.673 -2.171 1.00 95.62 95 GLY A N 1
ATOM 775 C CA . GLY A 1 95 ? 2.885 -8.043 -2.661 1.00 95.62 95 GLY A CA 1
ATOM 776 C C . GLY A 1 95 ? 3.962 -7.928 -1.575 1.00 95.62 95 GLY A C 1
ATOM 777 O O . GLY A 1 95 ? 4.737 -8.851 -1.324 1.00 95.62 95 GLY A O 1
ATOM 778 N N . VAL A 1 96 ? 4.001 -6.775 -0.915 1.00 98.00 96 VAL A N 1
ATOM 779 C CA . VAL A 1 96 ? 4.798 -6.531 0.294 1.00 98.00 96 VAL A CA 1
ATOM 780 C C . VAL A 1 96 ? 3.852 -6.132 1.412 1.00 98.00 96 VAL A C 1
ATOM 782 O O . VAL A 1 96 ? 2.963 -5.313 1.185 1.00 98.00 96 VAL A O 1
ATOM 785 N N . ARG A 1 97 ? 4.032 -6.693 2.609 1.00 98.06 97 ARG A N 1
ATOM 786 C CA . ARG A 1 97 ? 3.270 -6.320 3.799 1.00 98.06 97 ARG A CA 1
ATOM 787 C C . ARG A 1 97 ? 4.152 -5.739 4.880 1.00 98.06 97 ARG A C 1
ATOM 789 O O . ARG A 1 97 ? 5.223 -6.269 5.178 1.00 98.06 97 ARG A O 1
ATOM 796 N N . PHE A 1 98 ? 3.621 -4.704 5.508 1.00 98.19 98 PHE A N 1
ATOM 797 C CA . PHE A 1 98 ? 4.240 -3.991 6.605 1.00 98.19 98 PHE A CA 1
ATOM 798 C C . PHE A 1 98 ? 3.290 -3.925 7.792 1.00 98.19 98 PHE A C 1
ATOM 800 O O . PHE A 1 98 ? 2.071 -3.947 7.611 1.00 98.19 98 PHE A O 1
ATOM 807 N N . VAL A 1 99 ? 3.848 -3.802 8.988 1.00 97.50 99 VAL A N 1
ATOM 808 C CA . VAL A 1 99 ? 3.104 -3.493 10.212 1.00 97.50 99 VAL A CA 1
ATOM 809 C C . VAL A 1 99 ? 3.786 -2.341 10.930 1.00 97.50 99 VAL A C 1
ATOM 811 O O . VAL A 1 99 ? 5.013 -2.229 10.893 1.00 97.50 99 VAL A O 1
ATOM 814 N N . ASP A 1 100 ? 2.997 -1.480 11.553 1.00 94.75 100 ASP A N 1
ATOM 815 C CA . ASP A 1 100 ? 3.498 -0.524 12.536 1.00 94.75 100 ASP A CA 1
ATOM 816 C C . ASP A 1 100 ? 3.968 -1.249 13.808 1.00 94.75 100 ASP A C 1
ATOM 818 O O . ASP A 1 100 ? 3.648 -2.421 14.038 1.00 94.75 100 ASP A O 1
ATOM 822 N N . GLU A 1 101 ? 4.747 -0.560 14.643 1.00 92.44 101 GLU A N 1
ATOM 823 C CA . GLU A 1 101 ? 5.312 -1.144 15.867 1.00 92.44 101 GLU A CA 1
ATOM 824 C C . GLU A 1 101 ? 4.232 -1.605 16.851 1.00 92.44 101 GLU A C 1
ATOM 826 O O . GLU A 1 101 ? 4.349 -2.693 17.421 1.00 92.44 101 GLU A O 1
ATOM 831 N N . ASP A 1 102 ? 3.150 -0.831 16.955 1.00 94.06 102 ASP A N 1
ATOM 832 C CA . ASP A 1 102 ? 2.007 -1.102 17.829 1.00 94.06 102 ASP A CA 1
ATOM 833 C C . ASP A 1 102 ? 1.024 -2.126 17.238 1.00 94.06 102 ASP A C 1
ATOM 835 O O . ASP A 1 102 ? 0.046 -2.499 17.888 1.00 94.06 102 ASP A O 1
ATOM 839 N N . LYS A 1 103 ? 1.277 -2.611 16.012 1.00 92.06 103 LYS A N 1
ATOM 840 C CA . LYS A 1 103 ? 0.410 -3.540 15.268 1.00 92.06 103 LYS A CA 1
ATOM 841 C C . LYS A 1 103 ? -1.043 -3.066 15.212 1.00 92.06 103 LYS A C 1
ATOM 843 O O . LYS A 1 103 ? -1.973 -3.848 15.400 1.00 92.06 103 LYS A O 1
ATOM 848 N N . THR A 1 104 ? -1.256 -1.788 14.935 1.00 93.06 104 THR A N 1
ATOM 849 C CA . THR A 1 104 ? -2.589 -1.215 14.727 1.00 93.06 104 THR A CA 1
ATOM 850 C C . THR A 1 104 ? -3.001 -1.243 13.253 1.00 93.06 104 THR A C 1
ATOM 852 O O . THR A 1 104 ? -4.189 -1.394 12.933 1.00 93.06 104 THR A O 1
ATOM 855 N N . VAL A 1 105 ? -2.028 -1.169 12.339 1.00 95.06 105 VAL A N 1
ATOM 856 C CA . VAL A 1 105 ? -2.226 -1.078 10.892 1.00 95.06 105 VAL A CA 1
ATOM 857 C C . VAL A 1 105 ? -1.340 -2.082 10.161 1.00 95.06 105 VAL A C 1
ATOM 859 O O . VAL A 1 105 ? -0.120 -2.102 10.301 1.00 95.06 105 VAL A O 1
ATOM 862 N N . LEU A 1 106 ? -1.959 -2.879 9.289 1.00 97.50 106 LEU A N 1
ATOM 863 C CA . LEU A 1 106 ? -1.235 -3.649 8.280 1.00 97.50 106 LEU A CA 1
ATOM 864 C C . LEU A 1 106 ? -1.311 -2.915 6.944 1.00 97.50 106 LEU A C 1
ATOM 866 O O . LEU A 1 106 ? -2.399 -2.570 6.483 1.00 97.50 106 LEU A O 1
ATOM 870 N N . ILE A 1 107 ? -0.168 -2.704 6.303 1.00 98.12 107 ILE A N 1
ATOM 871 C CA . ILE A 1 107 ? -0.080 -2.083 4.979 1.00 98.12 107 ILE A CA 1
ATOM 872 C C . ILE A 1 107 ? 0.274 -3.159 3.963 1.00 98.12 107 ILE A C 1
ATOM 874 O O . ILE A 1 107 ? 1.191 -3.935 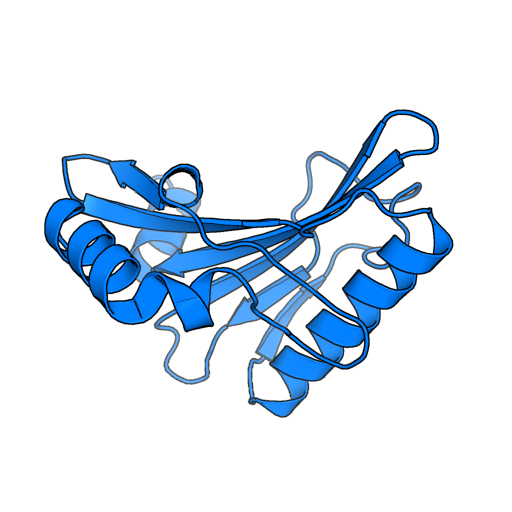4.199 1.00 98.12 107 ILE A O 1
ATOM 878 N N . GLU A 1 108 ? -0.413 -3.196 2.825 1.00 97.88 108 GLU A N 1
ATOM 879 C CA . GLU A 1 108 ? -0.066 -4.042 1.685 1.00 97.88 108 GLU A CA 1
ATOM 880 C C . GLU A 1 108 ? 0.210 -3.194 0.441 1.00 97.88 108 GLU A C 1
ATOM 882 O O . GLU A 1 108 ? -0.640 -2.418 0.012 1.00 97.88 108 GLU A O 1
ATOM 887 N N . LEU A 1 109 ? 1.390 -3.368 -0.149 1.00 98.31 109 LEU A N 1
ATOM 888 C CA . LEU A 1 109 ? 1.850 -2.706 -1.367 1.00 98.31 109 LEU A CA 1
ATOM 889 C C . LEU A 1 109 ? 1.925 -3.731 -2.500 1.00 98.31 109 LEU A C 1
ATOM 891 O O . LEU A 1 109 ? 2.626 -4.734 -2.368 1.00 98.31 109 LEU A O 1
ATOM 895 N N . TYR A 1 110 ? 1.243 -3.488 -3.618 1.00 97.06 110 TYR A N 1
ATOM 896 C CA . TYR A 1 110 ? 1.272 -4.396 -4.769 1.00 97.06 110 TYR A CA 1
ATOM 897 C C . TYR A 1 110 ? 0.975 -3.673 -6.092 1.00 97.06 110 TYR A C 1
ATOM 899 O O . TYR A 1 110 ? 0.183 -2.732 -6.122 1.00 97.06 110 TYR A O 1
ATOM 907 N N . PRO A 1 111 ? 1.564 -4.100 -7.218 1.00 96.31 111 PRO A N 1
ATOM 908 C CA . PRO A 1 111 ? 1.191 -3.620 -8.537 1.00 96.31 111 PRO A CA 1
ATOM 909 C C . PRO A 1 111 ? 0.026 -4.422 -9.139 1.00 96.31 111 PRO A C 1
ATOM 911 O O . PRO A 1 111 ? -0.211 -5.584 -8.809 1.00 96.31 111 PRO A O 1
ATOM 914 N N . ARG A 1 112 ? -0.668 -3.817 -10.103 1.00 93.06 112 ARG A N 1
ATOM 915 C CA . ARG A 1 112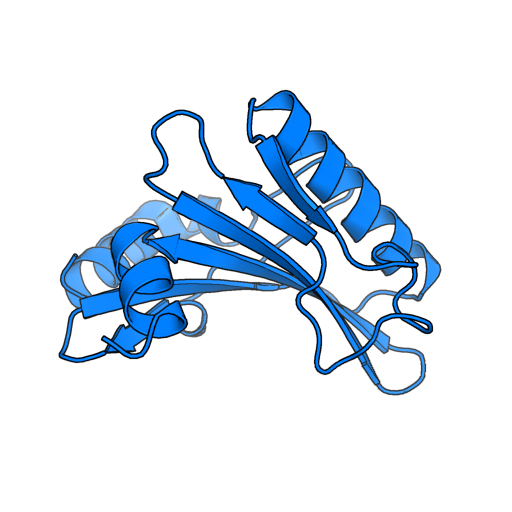 ? -1.476 -4.517 -11.111 1.00 93.06 112 ARG A CA 1
ATOM 916 C C . ARG A 1 112 ? -1.138 -3.967 -12.488 1.00 93.06 112 ARG A C 1
ATOM 918 O O . ARG A 1 112 ? -1.028 -2.754 -12.647 1.00 93.06 112 ARG A O 1
ATOM 925 N N . GLY A 1 113 ? -1.005 -4.850 -13.470 1.00 89.94 113 GLY A N 1
ATOM 926 C CA . GLY A 1 113 ? -0.725 -4.488 -14.858 1.00 89.94 113 GLY A CA 1
ATOM 927 C C . GLY A 1 113 ? -1.727 -5.094 -15.835 1.00 89.94 113 GLY A C 1
ATOM 928 O O . GLY A 1 113 ? -2.233 -6.197 -15.610 1.00 89.94 113 GLY A O 1
ATOM 929 N N . GLN A 1 114 ? -1.987 -4.372 -16.923 1.00 85.94 114 GLN A N 1
ATOM 930 C CA . GLN A 1 114 ? -2.695 -4.852 -18.105 1.00 85.94 114 GLN A CA 1
ATOM 931 C C . GLN A 1 114 ? -1.964 -4.337 -19.353 1.00 85.94 114 GLN A C 1
ATOM 933 O O . GLN A 1 114 ? -1.913 -3.133 -19.603 1.00 85.94 114 GLN A O 1
ATOM 938 N N . GLY A 1 115 ? -1.383 -5.250 -20.137 1.00 88.06 115 GLY A N 1
ATOM 939 C CA . GLY A 1 115 ? -0.545 -4.887 -21.281 1.00 88.06 115 GLY A CA 1
ATOM 940 C C . GLY A 1 115 ? 0.689 -4.095 -20.843 1.00 88.06 115 GLY A C 1
ATOM 941 O O . GLY A 1 115 ? 1.474 -4.562 -20.024 1.00 88.06 115 GLY A O 1
ATOM 942 N N . THR A 1 116 ? 0.851 -2.885 -21.375 1.00 91.62 116 THR A N 1
ATOM 943 C CA . THR A 1 116 ? 1.974 -1.982 -21.065 1.00 91.62 116 THR A CA 1
ATOM 944 C C . THR A 1 116 ? 1.662 -0.969 -19.961 1.00 91.62 116 THR A C 1
ATOM 946 O O . THR A 1 116 ? 2.504 -0.128 -19.646 1.00 91.62 116 THR A O 1
ATOM 949 N N . VAL A 1 117 ? 0.467 -1.046 -19.367 1.00 95.50 117 VAL A N 1
ATOM 950 C CA . VAL A 1 117 ? -0.032 -0.098 -18.369 1.00 95.50 117 VAL A CA 1
ATOM 951 C C . VAL A 1 117 ? -0.075 -0.745 -16.990 1.00 95.50 117 VAL A C 1
ATOM 953 O O . VAL A 1 117 ? -0.670 -1.807 -16.808 1.00 95.50 117 VAL A O 1
ATOM 956 N N . TYR A 1 118 ? 0.497 -0.060 -16.002 1.00 97.44 118 TYR A N 1
ATOM 957 C CA . TYR A 1 118 ? 0.578 -0.516 -14.618 1.00 97.44 118 TYR A CA 1
ATOM 958 C C . TYR A 1 118 ? -0.019 0.512 -13.658 1.00 97.44 118 TYR A C 1
ATOM 960 O O . TYR A 1 118 ? -0.003 1.715 -13.904 1.00 97.44 118 TYR A O 1
ATOM 968 N N . ASN A 1 119 ? -0.533 0.027 -12.533 1.00 96.94 119 ASN A N 1
ATOM 969 C CA . ASN A 1 119 ? -0.905 0.827 -11.375 1.00 96.94 119 ASN A CA 1
ATOM 970 C C . ASN A 1 119 ? -0.307 0.189 -10.120 1.00 96.94 119 ASN A C 1
ATOM 972 O O . ASN A 1 119 ? -0.248 -1.036 -10.017 1.00 96.94 119 ASN A O 1
ATOM 976 N N . VAL A 1 120 ? 0.107 1.009 -9.158 1.00 97.69 120 VAL A N 1
ATOM 977 C CA . VAL A 1 120 ? 0.595 0.542 -7.851 1.00 97.69 120 VAL A CA 1
ATOM 978 C C . VAL A 1 120 ? -0.450 0.860 -6.796 1.00 97.69 120 VAL A C 1
ATOM 980 O O . VAL A 1 120 ? -0.934 1.986 -6.726 1.00 97.69 120 VAL A O 1
ATOM 983 N N . PHE A 1 121 ? -0.806 -0.138 -5.997 1.00 97.25 121 PHE A N 1
ATOM 984 C CA . PHE A 1 121 ? -1.827 -0.080 -4.963 1.00 97.25 121 PHE A CA 1
ATOM 985 C C . PHE A 1 121 ? -1.183 -0.141 -3.583 1.00 97.25 121 PHE A C 1
ATOM 987 O O . PHE A 1 121 ? -0.228 -0.886 -3.368 1.00 97.25 121 PHE A O 1
ATOM 994 N N . VAL A 1 122 ? -1.753 0.614 -2.647 1.00 98.12 122 VAL A N 1
ATOM 995 C CA . VAL A 1 122 ? -1.429 0.563 -1.222 1.00 98.12 122 VAL A CA 1
ATOM 996 C C . VAL A 1 122 ? -2.732 0.377 -0.465 1.00 98.12 122 VAL A C 1
ATOM 998 O O . VAL A 1 122 ? -3.639 1.204 -0.563 1.00 98.12 122 VAL A O 1
ATOM 1001 N N . THR A 1 123 ? -2.847 -0.725 0.266 1.00 97.75 123 THR A N 1
ATOM 1002 C CA . THR A 1 123 ? -4.012 -1.013 1.102 1.00 97.75 123 THR A CA 1
ATOM 1003 C C . THR A 1 123 ? -3.638 -0.936 2.573 1.00 97.75 123 THR A C 1
ATOM 1005 O O . THR A 1 123 ? -2.708 -1.605 3.003 1.00 97.75 123 THR A O 1
ATOM 1008 N N . PHE A 1 124 ? -4.380 -0.144 3.338 1.00 97.12 124 PHE A N 1
ATOM 1009 C CA . PHE A 1 124 ? -4.263 -0.017 4.786 1.00 97.12 124 PHE A CA 1
ATOM 1010 C C . PHE A 1 124 ? -5.402 -0.794 5.430 1.00 97.12 124 PHE A C 1
ATOM 1012 O O . PHE A 1 124 ? -6.573 -0.492 5.189 1.00 97.12 124 PHE A O 1
ATOM 1019 N N . TYR A 1 125 ? -5.073 -1.786 6.241 1.00 95.94 125 TYR A N 1
ATOM 1020 C CA . TYR A 1 125 ? -6.028 -2.583 6.995 1.00 95.94 125 TYR A CA 1
ATOM 1021 C C . TYR A 1 125 ? -5.941 -2.227 8.472 1.00 95.94 125 TYR A C 1
ATOM 1023 O O . TYR A 1 125 ? -4.848 -2.021 8.998 1.00 95.94 125 TYR A O 1
ATOM 1031 N N . ASN A 1 126 ? -7.079 -2.248 9.166 1.00 93.06 126 ASN A N 1
ATOM 1032 C CA . ASN A 1 126 ? -7.040 -2.422 10.613 1.00 93.06 126 ASN A CA 1
ATOM 1033 C C . ASN A 1 126 ? -6.449 -3.810 10.920 1.00 93.06 126 ASN A C 1
ATOM 1035 O O . ASN A 1 126 ? -6.940 -4.815 10.398 1.00 93.06 126 ASN A O 1
ATOM 1039 N N . TYR A 1 127 ? -5.389 -3.855 11.728 1.00 92.88 127 TYR A N 1
ATOM 1040 C CA . TYR A 1 127 ? -4.619 -5.077 11.965 1.00 92.88 127 TYR A CA 1
ATOM 1041 C C . TYR A 1 127 ? -5.472 -6.197 12.575 1.00 92.88 127 TYR A C 1
ATOM 1043 O O . TYR A 1 127 ? -5.527 -7.296 12.024 1.00 92.88 127 TYR A O 1
ATOM 1051 N N . ASP A 1 128 ? -6.214 -5.907 13.647 1.00 91.25 128 ASP A N 1
ATOM 1052 C CA . ASP A 1 128 ? -7.063 -6.893 14.329 1.00 91.25 128 ASP A CA 1
ATOM 1053 C C . ASP A 1 128 ? -8.113 -7.498 13.401 1.00 91.25 128 ASP A C 1
ATOM 1055 O O . ASP A 1 128 ? -8.326 -8.714 13.384 1.00 91.25 128 ASP A O 1
ATOM 1059 N N . TRP A 1 129 ? -8.772 -6.651 12.609 1.00 91.19 129 TRP A N 1
ATOM 1060 C CA . TRP A 1 129 ? -9.735 -7.111 11.619 1.00 91.19 129 TRP A CA 1
ATOM 1061 C C . TRP A 1 129 ? -9.079 -8.029 10.582 1.00 91.19 129 TRP A C 1
ATOM 1063 O O . TRP A 1 129 ? -9.629 -9.084 10.255 1.00 91.19 129 TRP A O 1
ATOM 1073 N N . PHE A 1 130 ? -7.893 -7.656 10.091 1.00 92.56 130 PHE A N 1
ATOM 1074 C CA . PHE A 1 130 ? -7.155 -8.452 9.116 1.00 92.56 130 PHE A CA 1
ATOM 1075 C C . PHE A 1 130 ? -6.784 -9.830 9.675 1.00 92.56 130 PHE A C 1
ATOM 1077 O O . PHE A 1 130 ? -7.020 -10.837 9.007 1.00 92.56 130 PHE A O 1
ATOM 1084 N N . ILE A 1 131 ? -6.252 -9.896 10.899 1.00 92.44 131 ILE A N 1
ATOM 1085 C CA . ILE A 1 131 ? -5.852 -11.158 11.537 1.00 92.44 131 ILE A CA 1
ATOM 1086 C C . ILE A 1 131 ? -7.057 -12.067 11.790 1.00 92.44 131 ILE A C 1
ATOM 1088 O O . ILE A 1 131 ? -6.989 -13.257 11.478 1.00 92.44 131 ILE A O 1
ATOM 1092 N N . LYS A 1 132 ? -8.179 -11.526 12.286 1.00 91.75 132 LYS A N 1
ATOM 1093 C CA . LYS A 1 132 ? -9.423 -12.299 12.460 1.00 91.75 132 LYS A CA 1
ATOM 1094 C C . LYS A 1 132 ? -9.843 -12.946 11.143 1.00 91.75 132 LYS A C 1
ATOM 1096 O O . LYS A 1 132 ? -9.887 -14.172 11.053 1.00 91.75 132 LYS A O 1
ATOM 1101 N N . ARG A 1 133 ? -9.949 -12.136 10.086 1.00 89.69 133 ARG A N 1
ATOM 1102 C CA . ARG A 1 133 ? -10.296 -12.609 8.742 1.00 89.69 133 ARG A CA 1
ATOM 1103 C C . ARG A 1 133 ? -9.308 -13.644 8.196 1.00 89.69 133 ARG A C 1
ATOM 1105 O O . ARG A 1 133 ? -9.738 -14.638 7.619 1.00 89.69 133 ARG A O 1
ATOM 1112 N N . ALA A 1 134 ? -8.003 -13.425 8.354 1.00 87.94 134 ALA A N 1
ATOM 1113 C CA . ALA A 1 134 ? -6.967 -14.342 7.872 1.00 87.94 134 ALA A CA 1
ATOM 1114 C C . ALA A 1 134 ? -6.957 -15.682 8.630 1.00 87.94 134 ALA A C 1
ATOM 1116 O O . ALA A 1 134 ? -6.586 -16.701 8.058 1.00 87.94 134 ALA A O 1
ATOM 1117 N N . SER A 1 135 ? -7.393 -15.686 9.893 1.00 89.62 135 SER A N 1
ATOM 1118 C CA . SER A 1 135 ? -7.518 -16.893 10.722 1.00 89.62 135 SER A CA 1
ATOM 1119 C C . SER A 1 135 ? -8.853 -17.635 10.564 1.00 89.62 135 SER A C 1
ATOM 1121 O O . SER A 1 135 ? -9.066 -18.634 11.246 1.00 89.62 135 SER A O 1
ATOM 1123 N N . GLY A 1 136 ? -9.743 -17.172 9.674 1.00 82.94 136 GLY A N 1
ATOM 1124 C CA . GLY A 1 136 ? -11.062 -17.776 9.454 1.00 82.94 136 GLY A CA 1
ATOM 1125 C C . GLY A 1 136 ? -12.055 -17.542 10.596 1.00 82.94 136 GLY A C 1
ATOM 1126 O O . GLY A 1 136 ? -13.006 -18.310 10.732 1.00 82.94 136 GLY A O 1
ATOM 1127 N N . LYS A 1 137 ? -11.813 -16.518 11.421 1.00 61.97 137 LYS A N 1
ATOM 1128 C CA . LYS A 1 137 ? -12.646 -16.125 12.563 1.00 61.97 137 LYS A CA 1
ATOM 1129 C C . LYS A 1 137 ? -13.489 -14.893 12.262 1.00 61.97 137 LYS A C 1
ATOM 1131 O O . LYS A 1 137 ? -13.036 -14.033 11.468 1.00 61.97 137 LYS A O 1
#